Protein AF-A0A4C1UDG6-F1 (afdb_monomer)

pLDDT: mean 71.77, std 13.45, range [41.66, 89.69]

Secondary structure (DSSP, 8-state):
--------------PPP-PPP--PPPTTHHHHHHHHHHHHHHTS-TTS---HHHHHHHHHHHTTS-HHHHHHHHHHH--S--------------HHHHHGGG--

Foldseek 3Di:
DDDDDDDDPPPDPCDPPDPDDDPDDDPVVLVVLVVLLVVLLVPPDPPDQDDSLVSLCVSCVVVVHDSVVSVVSCVVRVDPDDDDGPPPPPDDPDVVVVVVVPPD

Radius of gyration: 24.82 Å; Cα contacts (8 Å, |Δi|>4): 42; chains: 1; bo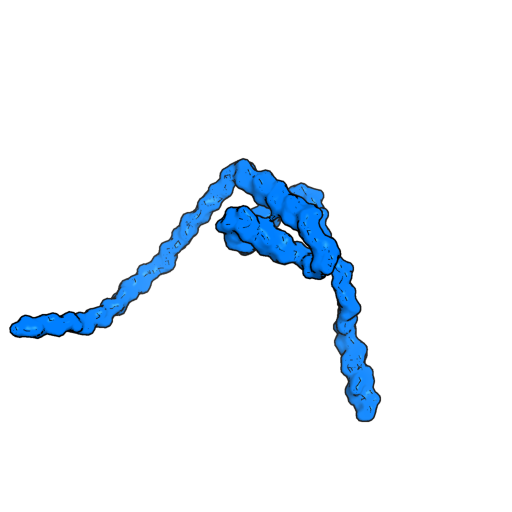unding box: 36×40×85 Å

Structure (mmCIF, N/CA/C/O backbone):
data_AF-A0A4C1UDG6-F1
#
_entry.id   AF-A0A4C1UDG6-F1
#
loop_
_atom_site.group_PDB
_atom_site.id
_atom_site.type_symbol
_atom_site.label_atom_id
_atom_site.label_alt_id
_atom_si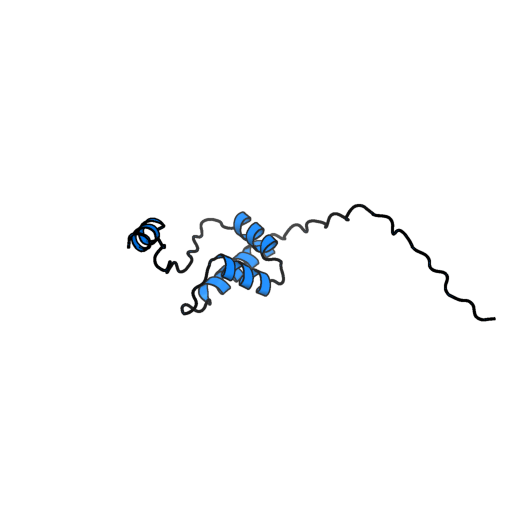te.label_comp_id
_atom_site.label_asym_id
_atom_site.label_entity_id
_atom_site.label_seq_id
_atom_site.pdbx_PDB_ins_code
_atom_site.Cartn_x
_atom_site.Cartn_y
_atom_site.Cartn_z
_atom_site.occupancy
_atom_site.B_iso_or_equiv
_atom_site.auth_seq_id
_atom_site.auth_comp_id
_atom_site.auth_asym_id
_atom_site.auth_atom_id
_atom_site.pdbx_PDB_model_num
ATOM 1 N N . MET A 1 1 ? -22.669 -26.096 -53.608 1.00 41.66 1 MET A N 1
ATOM 2 C CA . MET A 1 1 ? -21.601 -26.932 -53.023 1.00 41.66 1 MET A CA 1
ATOM 3 C C . MET A 1 1 ? -21.082 -26.175 -51.817 1.00 41.66 1 MET A C 1
ATOM 5 O O . MET A 1 1 ? -20.127 -25.416 -51.924 1.00 41.66 1 MET A O 1
ATOM 9 N N . ASP A 1 2 ? -21.814 -26.293 -50.714 1.00 43.00 2 ASP A N 1
ATOM 10 C CA . ASP A 1 2 ? -21.465 -25.737 -49.412 1.00 43.00 2 ASP A CA 1
ATOM 11 C C . ASP A 1 2 ? -20.171 -26.380 -48.913 1.00 43.00 2 ASP A C 1
ATOM 13 O O . ASP A 1 2 ? -20.042 -27.602 -48.897 1.00 43.00 2 ASP A O 1
ATOM 17 N N . SER A 1 3 ? -19.180 -25.562 -48.561 1.00 49.81 3 SER A N 1
ATOM 18 C CA . SER A 1 3 ? -17.960 -26.040 -47.909 1.00 49.81 3 SER A CA 1
ATOM 19 C C . SER A 1 3 ? -18.108 -25.840 -46.406 1.00 49.81 3 SER A C 1
ATOM 21 O O . SER A 1 3 ? -18.040 -24.714 -45.917 1.00 49.81 3 SER A O 1
ATOM 23 N N . GLU A 1 4 ? -18.339 -26.933 -45.679 1.00 56.66 4 GLU A N 1
ATOM 24 C CA . GLU A 1 4 ? -18.260 -26.963 -44.218 1.00 56.66 4 GLU A CA 1
ATOM 25 C C . GLU A 1 4 ? -16.858 -26.535 -43.743 1.00 56.66 4 GLU A C 1
ATOM 27 O O . GLU A 1 4 ? -15.850 -26.947 -44.332 1.00 56.66 4 GLU A O 1
ATOM 32 N N . PRO A 1 5 ? -16.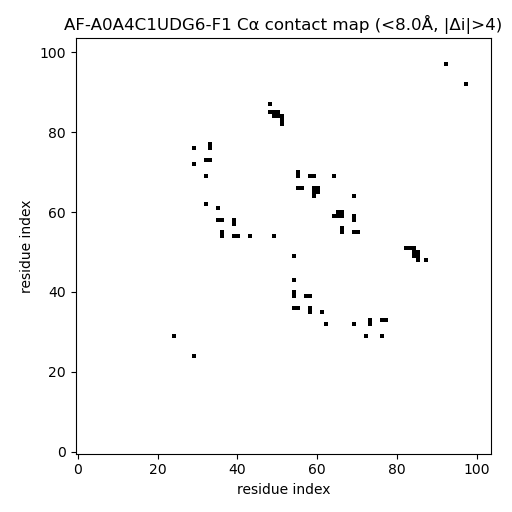734 -25.759 -42.653 1.00 54.03 5 PRO A N 1
ATOM 33 C CA . PRO A 1 5 ? -15.440 -25.526 -42.041 1.00 54.03 5 PRO A CA 1
ATOM 34 C C . PRO A 1 5 ? -15.042 -26.765 -41.233 1.00 54.03 5 PRO A C 1
ATOM 36 O O . PRO A 1 5 ? -15.574 -27.039 -40.157 1.00 54.03 5 PRO A O 1
ATOM 39 N N . GLY A 1 6 ? -14.072 -27.512 -41.758 1.00 44.38 6 GLY A N 1
ATOM 40 C CA . GLY A 1 6 ? -13.448 -28.629 -41.063 1.00 44.38 6 GLY A CA 1
ATOM 41 C C . GLY A 1 6 ? -12.911 -28.218 -39.689 1.00 44.38 6 GLY A C 1
ATOM 42 O O . GLY A 1 6 ? -12.117 -27.284 -39.555 1.00 44.38 6 GLY A O 1
ATOM 43 N N . SER A 1 7 ? -13.342 -28.962 -38.671 1.00 52.38 7 SER A N 1
ATOM 44 C CA . SER A 1 7 ? -12.813 -28.957 -37.310 1.00 52.38 7 SER A CA 1
ATOM 45 C C . SER A 1 7 ? -11.291 -29.130 -37.326 1.00 52.38 7 SER A C 1
ATOM 47 O O . SER A 1 7 ? -10.762 -30.225 -37.512 1.00 52.38 7 SER A O 1
ATOM 49 N N . SER A 1 8 ? -10.564 -28.027 -37.147 1.00 49.47 8 SER A N 1
ATOM 50 C CA . SER A 1 8 ? -9.130 -28.054 -36.889 1.00 49.47 8 SER A CA 1
ATOM 51 C C . SER A 1 8 ? -8.935 -27.873 -35.393 1.00 49.47 8 SER A C 1
ATOM 53 O O . SER A 1 8 ? -8.837 -26.753 -34.889 1.00 49.47 8 SER A O 1
ATOM 55 N N . THR A 1 9 ? -8.882 -28.994 -34.675 1.00 55.16 9 THR A N 1
ATOM 56 C CA . THR A 1 9 ? -8.347 -29.080 -33.315 1.00 55.16 9 THR A CA 1
ATOM 57 C C . THR A 1 9 ? -6.866 -28.712 -33.370 1.00 55.16 9 THR A C 1
ATOM 59 O O . THR A 1 9 ? -5.978 -29.565 -33.359 1.00 55.16 9 THR A O 1
ATOM 62 N N . LYS A 1 10 ? -6.579 -27.413 -33.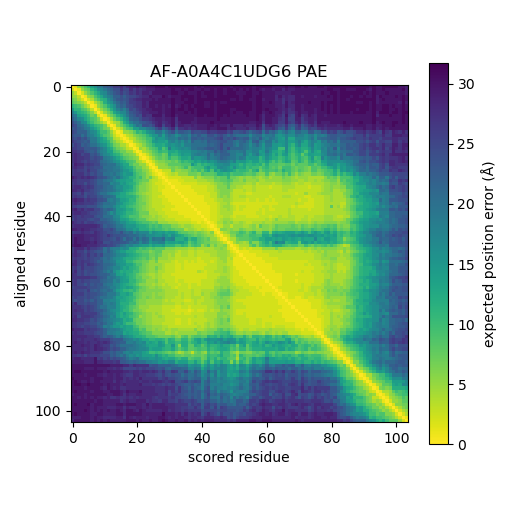482 1.00 52.44 10 LYS A N 1
ATOM 63 C CA . LYS A 1 10 ? -5.234 -26.872 -33.349 1.00 52.44 10 LYS A CA 1
ATOM 64 C C . LYS A 1 10 ? -4.868 -27.051 -31.885 1.00 52.44 10 LYS A C 1
ATOM 66 O O . LYS A 1 10 ? -5.223 -26.231 -31.043 1.00 52.44 10 LYS A O 1
ATOM 71 N N . LYS A 1 11 ? -4.182 -28.154 -31.578 1.00 58.06 11 LYS A N 1
ATOM 72 C CA . LYS A 1 11 ? -3.373 -28.300 -30.367 1.00 58.06 11 LYS A CA 1
ATOM 73 C C . LYS A 1 11 ? -2.336 -27.177 -30.412 1.00 58.06 11 LYS A C 1
ATOM 75 O O . LYS A 1 11 ? -1.270 -27.322 -31.003 1.00 58.06 11 LYS A O 1
ATOM 80 N N . GLY A 1 12 ? -2.742 -26.011 -29.916 1.00 56.31 12 GLY A N 1
ATOM 81 C CA . GLY A 1 12 ? -1.965 -24.788 -29.923 1.00 56.31 12 GLY A CA 1
ATOM 82 C C . GLY A 1 12 ? -0.706 -25.019 -29.112 1.00 56.31 12 GLY A C 1
ATOM 83 O O . GLY A 1 12 ? -0.771 -25.291 -27.918 1.00 56.31 12 GLY A O 1
ATOM 84 N N . ILE A 1 13 ? 0.418 -24.969 -29.813 1.00 60.41 13 ILE A N 1
ATOM 85 C CA . ILE A 1 13 ? 1.789 -25.014 -29.319 1.00 60.41 13 ILE A CA 1
ATOM 86 C C . ILE A 1 13 ? 1.875 -24.326 -27.948 1.00 60.41 13 ILE A C 1
ATOM 88 O O . ILE A 1 13 ? 1.701 -23.108 -27.846 1.00 60.41 13 ILE A O 1
ATOM 92 N N . LEU A 1 14 ? 2.146 -25.112 -26.898 1.00 65.88 14 LEU A N 1
ATOM 93 C CA . LEU A 1 14 ? 2.433 -24.628 -25.545 1.00 65.88 14 LEU A CA 1
ATOM 94 C C . LEU A 1 14 ? 3.798 -23.932 -25.558 1.00 65.88 14 LEU A C 1
ATOM 96 O O . LEU A 1 14 ? 4.814 -24.475 -25.131 1.00 65.88 14 LEU A O 1
ATOM 100 N N . SER A 1 15 ? 3.824 -22.727 -26.119 1.00 68.94 15 SER A N 1
ATOM 101 C CA . SER A 1 15 ? 4.968 -21.827 -26.024 1.00 68.94 15 SER A CA 1
ATOM 102 C C . SER A 1 15 ? 5.226 -21.568 -24.537 1.00 68.94 15 SER A C 1
ATOM 104 O O . SER A 1 15 ? 4.262 -21.280 -23.817 1.00 68.94 15 SER A O 1
ATOM 106 N N . PRO A 1 16 ? 6.477 -21.649 -24.047 1.00 75.31 16 PRO A N 1
ATOM 107 C CA . PRO A 1 16 ? 6.776 -21.289 -22.670 1.00 75.31 16 PRO A CA 1
ATOM 108 C C . PRO A 1 16 ? 6.219 -19.892 -22.371 1.00 75.31 16 PRO A C 1
ATOM 110 O O . PRO A 1 16 ? 6.351 -19.005 -23.224 1.00 75.31 16 PRO A O 1
ATOM 113 N N . PRO A 1 17 ? 5.607 -19.666 -21.193 1.00 70.88 17 PRO A N 1
ATOM 114 C CA . PRO A 1 17 ? 5.072 -18.361 -20.838 1.00 70.88 17 PRO A CA 1
ATOM 115 C C . PRO A 1 17 ? 6.149 -17.298 -21.036 1.00 70.88 17 PRO A C 1
ATOM 117 O O . PRO A 1 17 ? 7.225 -17.363 -20.431 1.00 70.88 17 PRO A O 1
ATOM 120 N N . LYS A 1 18 ? 5.882 -16.326 -21.913 1.00 78.06 18 LYS A N 1
ATOM 121 C CA . LYS A 1 18 ? 6.814 -15.228 -22.168 1.00 78.06 18 LYS A CA 1
ATOM 122 C C . LYS A 1 18 ? 7.029 -14.492 -20.845 1.00 78.06 18 LYS A C 1
ATOM 124 O O . LYS A 1 18 ? 6.086 -13.937 -20.282 1.00 78.06 18 LYS A O 1
ATOM 129 N N . LYS A 1 19 ? 8.259 -14.518 -20.319 1.00 69.62 19 LYS A N 1
ATOM 130 C CA . LYS A 1 19 ? 8.601 -13.796 -19.087 1.00 69.62 19 LYS A CA 1
ATOM 131 C C . LYS A 1 19 ? 8.318 -12.311 -19.310 1.00 69.62 19 LYS A C 1
ATOM 133 O O . LYS A 1 19 ? 8.921 -11.696 -20.186 1.00 69.62 19 LYS A O 1
ATOM 138 N N . SER A 1 20 ? 7.399 -11.754 -18.525 1.00 62.59 20 SER A N 1
ATOM 139 C CA . SER A 1 20 ? 7.126 -10.318 -18.537 1.00 62.59 20 SER A CA 1
ATOM 140 C C . SER A 1 20 ? 8.405 -9.561 -18.176 1.00 62.59 20 SER A C 1
ATOM 142 O O . SER A 1 20 ? 9.057 -9.879 -17.173 1.00 62.59 20 SER A O 1
ATOM 144 N N . GLN A 1 21 ? 8.799 -8.600 -19.015 1.00 68.31 21 GLN A N 1
ATOM 145 C CA . GLN A 1 21 ? 9.945 -7.744 -18.732 1.00 68.31 21 GLN A CA 1
ATOM 146 C C . GLN A 1 21 ? 9.660 -6.959 -17.452 1.00 68.31 21 GLN A C 1
ATOM 148 O O . GLN A 1 21 ? 8.657 -6.256 -17.335 1.00 68.31 21 GLN A O 1
ATOM 153 N N . ARG A 1 22 ? 10.553 -7.090 -16.469 1.00 64.00 22 ARG A N 1
ATOM 154 C CA . ARG A 1 22 ? 10.506 -6.271 -15.260 1.00 64.00 22 ARG A CA 1
ATOM 155 C C . ARG A 1 22 ? 10.889 -4.849 -15.657 1.00 64.00 22 ARG A C 1
ATOM 157 O O . ARG A 1 22 ? 12.072 -4.574 -15.828 1.00 64.00 22 ARG A O 1
ATOM 164 N N . THR A 1 23 ? 9.907 -3.967 -15.816 1.00 65.69 23 THR A N 1
ATOM 165 C CA . THR A 1 23 ? 10.174 -2.537 -15.988 1.00 65.69 23 THR A CA 1
ATOM 166 C C . THR A 1 23 ? 10.891 -2.042 -14.738 1.00 65.69 23 THR A C 1
ATOM 168 O O . THR A 1 23 ? 10.333 -2.101 -13.637 1.00 65.69 23 THR A O 1
ATOM 171 N N . ALA A 1 24 ? 12.149 -1.633 -14.895 1.00 66.62 24 ALA A N 1
ATOM 172 C CA . ALA A 1 24 ? 12.885 -0.970 -13.833 1.00 66.62 24 ALA A CA 1
ATOM 173 C C . ALA A 1 24 ? 12.179 0.350 -13.531 1.00 66.62 24 ALA A C 1
ATOM 175 O O . ALA A 1 24 ? 11.857 1.097 -14.454 1.00 66.62 24 ALA A O 1
ATOM 176 N N . MET A 1 25 ? 11.905 0.607 -12.255 1.00 68.06 25 MET A N 1
ATOM 177 C CA . MET A 1 25 ? 11.282 1.867 -11.889 1.00 68.06 25 MET A CA 1
ATOM 178 C C . MET A 1 25 ? 12.268 3.016 -12.027 1.00 68.06 25 MET A C 1
ATOM 180 O O . MET A 1 25 ? 13.440 2.891 -11.654 1.00 68.06 25 MET A O 1
ATOM 184 N N . SER A 1 26 ? 11.771 4.144 -12.514 1.00 72.69 26 SER A N 1
ATOM 185 C CA . SER A 1 26 ? 12.537 5.378 -12.549 1.00 72.69 26 SER A CA 1
ATOM 186 C C . SER A 1 26 ? 12.771 5.908 -11.129 1.00 72.69 26 SER A C 1
ATOM 188 O O . SER A 1 26 ? 12.040 5.611 -10.180 1.00 72.69 26 SER A O 1
ATOM 190 N N . VAL A 1 27 ? 13.827 6.703 -10.959 1.00 70.06 27 VAL A N 1
ATOM 191 C CA . VAL A 1 27 ? 14.185 7.293 -9.658 1.00 70.06 27 VAL A CA 1
ATOM 192 C C . VAL A 1 27 ? 13.067 8.207 -9.131 1.00 70.06 27 VAL A C 1
ATOM 194 O O . VAL A 1 27 ? 12.901 8.320 -7.919 1.00 70.06 27 VAL A O 1
ATOM 197 N N . SER A 1 28 ? 12.260 8.796 -10.020 1.00 75.62 28 SER A N 1
ATOM 198 C CA . SER A 1 28 ? 11.127 9.671 -9.692 1.00 75.62 28 SER A CA 1
ATOM 199 C C . SER A 1 28 ? 9.841 8.927 -9.315 1.00 75.62 28 SER A C 1
ATOM 201 O O . SER A 1 28 ? 9.040 9.458 -8.547 1.00 75.62 28 SER A O 1
ATOM 203 N N . GLU A 1 29 ? 9.643 7.688 -9.772 1.00 77.00 29 GLU A N 1
ATOM 204 C CA . GLU A 1 29 ? 8.477 6.873 -9.386 1.00 77.00 29 GLU A CA 1
ATOM 205 C C . GLU A 1 29 ? 8.505 6.498 -7.898 1.00 77.00 29 GLU A C 1
ATOM 207 O O . GLU A 1 29 ? 7.468 6.418 -7.242 1.00 77.00 29 GLU A O 1
ATOM 212 N N . LYS A 1 30 ? 9.699 6.319 -7.330 1.00 80.62 30 LYS A N 1
ATOM 213 C CA . LYS A 1 30 ? 9.891 5.947 -5.921 1.00 80.62 30 LYS A CA 1
ATOM 214 C C . LYS A 1 30 ? 9.292 6.962 -4.929 1.00 80.62 30 LYS A C 1
ATOM 216 O O . LYS A 1 30 ? 8.451 6.558 -4.123 1.00 80.62 30 LYS A O 1
ATOM 221 N N . PRO A 1 31 ? 9.654 8.263 -4.963 1.00 82.56 31 PRO A N 1
ATOM 222 C CA . PRO A 1 31 ? 9.064 9.252 -4.062 1.00 82.56 31 PRO A CA 1
ATOM 223 C C . PRO A 1 31 ? 7.572 9.471 -4.332 1.00 82.56 31 PRO A C 1
ATOM 225 O O . PRO A 1 31 ? 6.820 9.713 -3.391 1.00 82.56 31 PRO A O 1
ATOM 228 N N . MET A 1 32 ? 7.119 9.335 -5.583 1.00 85.12 32 MET A N 1
ATOM 229 C CA . MET A 1 32 ? 5.698 9.439 -5.927 1.00 85.12 32 MET A CA 1
ATOM 230 C C . MET A 1 32 ? 4.867 8.373 -5.204 1.00 85.12 32 MET A C 1
ATOM 232 O O . MET A 1 32 ? 3.856 8.694 -4.581 1.00 85.12 32 MET A O 1
ATOM 236 N N . ILE A 1 33 ? 5.327 7.121 -5.224 1.00 85.56 33 ILE A N 1
ATOM 237 C CA . ILE A 1 33 ? 4.652 6.000 -4.560 1.00 85.56 33 ILE A CA 1
ATOM 238 C C . ILE A 1 33 ? 4.584 6.217 -3.047 1.00 85.56 33 ILE A C 1
ATOM 240 O O . ILE A 1 33 ? 3.532 6.008 -2.441 1.00 85.56 33 ILE A O 1
ATOM 244 N N . MET A 1 34 ? 5.667 6.712 -2.443 1.00 86.50 34 MET A N 1
ATOM 245 C CA . MET A 1 34 ? 5.690 7.021 -1.013 1.00 86.50 34 MET A CA 1
ATOM 246 C C . MET A 1 34 ? 4.732 8.164 -0.652 1.00 86.50 34 MET A C 1
ATOM 248 O O . MET A 1 34 ? 4.020 8.093 0.348 1.00 86.50 34 MET A O 1
ATOM 252 N N . ASN A 1 35 ? 4.671 9.210 -1.478 1.00 88.31 35 ASN A N 1
ATOM 253 C CA . ASN A 1 35 ? 3.772 10.343 -1.262 1.00 88.31 35 ASN A CA 1
ATOM 254 C C . ASN A 1 35 ? 2.301 9.939 -1.381 1.00 88.31 35 ASN A C 1
ATOM 256 O O . ASN A 1 35 ? 1.483 10.373 -0.571 1.00 88.31 35 ASN A O 1
ATOM 260 N N . ILE A 1 36 ? 1.968 9.073 -2.338 1.00 88.12 36 ILE A N 1
ATOM 261 C CA . ILE A 1 36 ? 0.608 8.548 -2.493 1.00 88.12 36 ILE A CA 1
ATOM 262 C C . ILE A 1 36 ? 0.238 7.653 -1.315 1.00 88.12 36 ILE A C 1
ATOM 264 O O . ILE A 1 36 ? -0.860 7.783 -0.780 1.00 88.12 36 ILE A O 1
ATOM 268 N N . TYR A 1 37 ? 1.160 6.813 -0.842 1.00 88.19 37 TYR A N 1
ATOM 269 C CA . TYR A 1 37 ? 0.922 6.013 0.356 1.00 88.19 37 TYR A CA 1
ATOM 270 C C . TYR A 1 37 ? 0.647 6.888 1.586 1.00 88.19 37 TYR A C 1
ATOM 272 O O . TYR A 1 37 ? -0.323 6.666 2.305 1.00 88.19 37 TYR A O 1
ATOM 280 N N . LYS A 1 38 ? 1.443 7.946 1.790 1.00 87.88 38 LYS A N 1
ATOM 281 C CA . LYS A 1 38 ? 1.217 8.938 2.854 1.00 87.88 38 LYS A CA 1
ATOM 282 C C . LYS A 1 38 ? -0.131 9.636 2.717 1.00 87.88 38 LYS A C 1
ATOM 284 O O . LYS A 1 38 ? -0.794 9.877 3.722 1.00 87.88 38 LYS A O 1
ATOM 289 N N . TYR A 1 39 ? -0.519 9.989 1.495 1.00 88.38 39 TYR A N 1
ATOM 290 C CA . TYR A 1 39 ? -1.811 10.605 1.217 1.00 88.38 39 TYR A CA 1
ATOM 291 C C . TYR A 1 39 ? -2.962 9.655 1.564 1.00 88.38 39 TYR A C 1
ATOM 293 O O . TYR A 1 39 ? -3.878 10.060 2.277 1.00 88.38 39 TYR A O 1
ATOM 301 N N . ALA A 1 40 ? -2.890 8.396 1.129 1.00 86.69 40 ALA A N 1
ATOM 302 C CA . ALA A 1 40 ? -3.890 7.378 1.433 1.00 86.69 40 ALA A CA 1
ATOM 303 C C . ALA A 1 40 ? -3.988 7.117 2.944 1.00 86.69 40 ALA A C 1
ATOM 305 O O . ALA A 1 40 ? -5.086 7.098 3.490 1.00 86.69 40 ALA A O 1
ATOM 306 N N . TYR A 1 41 ? -2.847 7.019 3.631 1.00 85.12 41 TYR A N 1
ATOM 307 C CA . TYR A 1 41 ? -2.777 6.832 5.080 1.00 85.12 41 TYR A CA 1
ATOM 308 C C . TYR A 1 41 ? -3.408 8.001 5.850 1.00 85.12 41 TYR A C 1
ATOM 310 O O . TYR A 1 41 ? -4.180 7.798 6.783 1.00 85.12 41 TYR A O 1
ATOM 318 N N . LYS A 1 42 ? -3.092 9.247 5.468 1.00 85.06 42 LYS A N 1
ATOM 319 C CA . LYS A 1 42 ? -3.588 10.450 6.161 1.00 85.06 42 LYS A CA 1
ATOM 320 C C . LYS A 1 42 ? -5.072 10.709 5.928 1.00 85.06 42 LYS A C 1
ATOM 322 O O . LYS A 1 42 ? -5.744 11.180 6.840 1.00 85.06 42 LYS A O 1
ATOM 327 N N . ASN A 1 43 ? -5.556 10.441 4.719 1.00 84.44 43 ASN A N 1
ATOM 328 C CA . ASN A 1 43 ? -6.947 10.686 4.341 1.00 84.44 43 ASN A CA 1
ATOM 329 C C . ASN A 1 43 ? -7.846 9.470 4.572 1.00 84.44 43 ASN A C 1
ATOM 331 O O . ASN A 1 43 ? -9.016 9.503 4.189 1.00 84.44 43 ASN A O 1
ATOM 335 N N . TRP A 1 44 ? -7.329 8.405 5.193 1.00 80.00 44 TRP A N 1
ATOM 336 C CA . TRP A 1 44 ? -8.157 7.256 5.501 1.00 80.00 44 TRP A CA 1
ATOM 337 C C . TRP A 1 44 ? -9.237 7.636 6.525 1.00 80.00 44 TRP A C 1
ATOM 339 O O . TRP A 1 44 ? -8.921 8.244 7.556 1.00 80.00 44 TRP A O 1
ATOM 349 N N . PRO A 1 45 ? -10.513 7.289 6.283 1.00 77.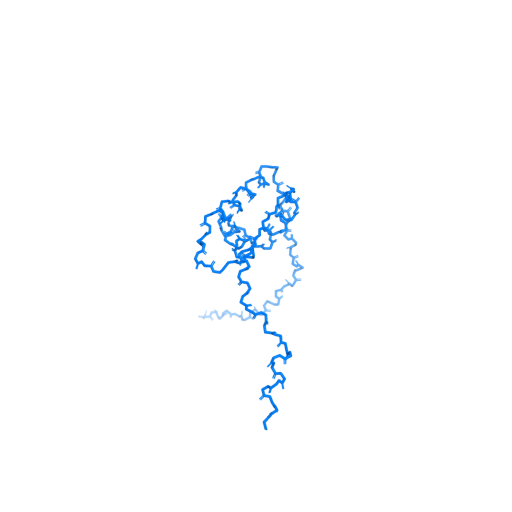31 45 PRO A N 1
ATOM 350 C CA . PRO A 1 45 ? -11.578 7.560 7.236 1.00 77.31 45 PRO A CA 1
ATOM 351 C C . PRO A 1 45 ? -11.311 6.819 8.553 1.00 77.31 45 PRO A C 1
ATOM 353 O O . PRO A 1 45 ? -11.383 5.595 8.622 1.00 77.31 45 PRO A O 1
ATOM 356 N N . LYS A 1 46 ? -11.042 7.578 9.624 1.00 67.56 46 LYS A N 1
ATOM 357 C CA . LYS A 1 46 ? -10.735 7.063 10.977 1.00 67.56 46 LYS A CA 1
ATOM 358 C C . LYS A 1 46 ? -11.856 6.219 11.593 1.00 67.56 46 LYS A C 1
ATOM 360 O O . LYS A 1 46 ? -11.630 5.522 12.570 1.00 67.56 46 LYS A O 1
ATOM 365 N N . ASN A 1 47 ? -13.048 6.295 11.013 1.00 67.38 47 ASN A N 1
ATOM 366 C CA . ASN A 1 47 ? -14.257 5.622 11.472 1.00 67.38 47 ASN A CA 1
ATOM 367 C C . ASN A 1 47 ? -14.373 4.198 10.897 1.00 67.38 47 ASN A C 1
ATOM 369 O O . ASN A 1 47 ? -15.301 3.472 11.238 1.00 67.38 47 ASN A O 1
ATOM 373 N N . GLN A 1 48 ? -13.476 3.816 9.982 1.00 67.38 48 GLN A N 1
ATOM 374 C CA . GLN A 1 48 ? -13.384 2.463 9.450 1.00 67.38 48 GLN A CA 1
ATO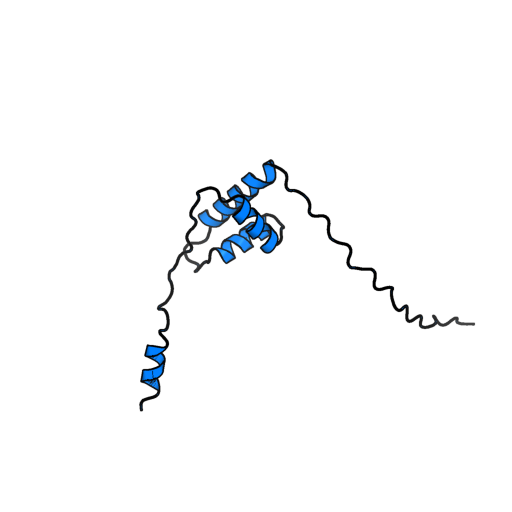M 375 C C . GLN A 1 48 ? -12.210 1.740 10.102 1.00 67.38 48 GLN A C 1
ATOM 377 O O . GLN A 1 48 ? -11.083 2.235 10.082 1.00 67.38 48 GLN A O 1
ATOM 382 N N . TYR A 1 49 ? -12.469 0.540 10.623 1.00 59.16 49 TYR A N 1
ATOM 383 C CA . TYR A 1 49 ? -11.415 -0.415 10.945 1.00 59.16 49 TYR A CA 1
ATOM 384 C C . TYR A 1 49 ? -10.601 -0.667 9.681 1.00 59.16 49 TYR A C 1
ATOM 386 O O . TYR A 1 49 ? -11.118 -1.201 8.699 1.00 59.16 49 TYR A O 1
ATOM 394 N N . TRP A 1 50 ? -9.343 -0.238 9.687 1.00 74.69 50 TRP A N 1
ATOM 395 C CA . TRP A 1 50 ? -8.497 -0.308 8.508 1.00 74.69 50 TRP A CA 1
ATOM 396 C C . TRP A 1 50 ? -7.140 -0.900 8.852 1.00 74.69 50 TRP A C 1
ATOM 398 O O . TRP A 1 50 ? -6.525 -0.594 9.878 1.00 74.69 50 TRP A O 1
ATOM 408 N N . SER A 1 51 ? -6.679 -1.789 7.978 1.00 81.56 51 SER A N 1
ATOM 409 C CA . SER A 1 51 ? -5.360 -2.395 8.084 1.00 81.56 51 SER A CA 1
ATOM 410 C C . SER A 1 51 ? -4.378 -1.700 7.143 1.00 81.56 51 SER A C 1
ATOM 412 O O . SER A 1 51 ? -4.763 -1.180 6.095 1.00 81.56 51 SER A O 1
ATOM 414 N N . LEU A 1 52 ? -3.077 -1.774 7.444 1.00 81.94 52 LEU A N 1
ATOM 415 C CA . LEU A 1 52 ? -2.035 -1.334 6.502 1.00 81.94 52 LEU A CA 1
ATOM 416 C C . LEU A 1 52 ? -2.183 -2.020 5.132 1.00 81.94 52 LEU A 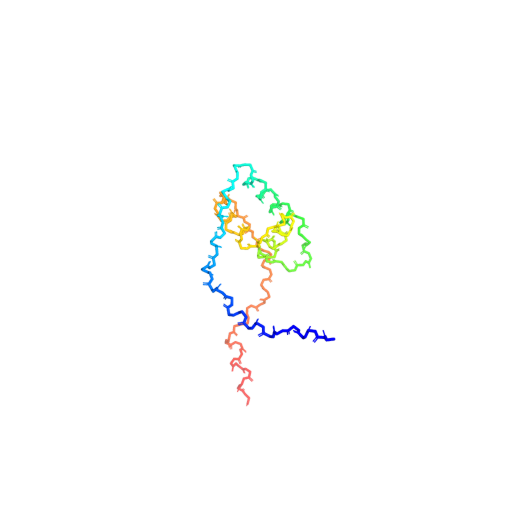C 1
ATOM 418 O O . LEU A 1 52 ? -1.927 -1.407 4.104 1.00 81.94 52 LEU A O 1
ATOM 422 N N . SER A 1 53 ? -2.692 -3.258 5.113 1.00 84.31 53 SER A N 1
ATOM 423 C CA . SER A 1 53 ? -3.015 -3.989 3.884 1.00 84.31 53 SER A CA 1
ATOM 424 C C . SER A 1 53 ? -4.070 -3.281 3.029 1.00 84.31 53 SER A C 1
ATOM 426 O O . SER A 1 53 ? -3.999 -3.340 1.804 1.00 84.31 53 SER A O 1
ATOM 428 N N . ASP A 1 54 ? -5.054 -2.629 3.644 1.00 86.38 54 ASP A N 1
ATOM 429 C CA . ASP A 1 54 ? -6.122 -1.940 2.915 1.00 86.38 54 ASP A CA 1
ATOM 430 C C . ASP A 1 54 ? -5.649 -0.582 2.400 1.00 86.38 54 ASP A C 1
ATOM 432 O O . ASP A 1 54 ? -5.960 -0.213 1.268 1.00 86.38 54 ASP A O 1
ATOM 436 N N . CYS A 1 55 ? -4.784 0.096 3.159 1.00 85.56 55 CYS A N 1
ATOM 437 C CA . CYS A 1 55 ? -4.071 1.272 2.668 1.00 85.56 55 CYS A CA 1
ATOM 438 C C . CYS A 1 55 ? -3.142 0.925 1.495 1.00 85.56 55 CYS A C 1
ATOM 440 O O . CYS A 1 55 ? -3.119 1.655 0.507 1.00 85.56 55 CYS A O 1
ATOM 442 N N . ASP A 1 56 ? -2.438 -0.213 1.547 1.00 87.56 56 ASP A N 1
ATOM 443 C CA . ASP A 1 56 ? -1.627 -0.708 0.427 1.00 87.56 56 ASP A CA 1
ATOM 444 C C . ASP A 1 56 ? -2.478 -0.955 -0.827 1.00 87.56 56 ASP A C 1
ATOM 446 O O . ASP A 1 56 ? -2.053 -0.631 -1.935 1.00 87.56 56 ASP A O 1
ATOM 450 N N . LYS A 1 57 ? -3.673 -1.543 -0.673 1.00 89.12 57 LYS A N 1
ATOM 451 C CA . LYS A 1 57 ? -4.587 -1.809 -1.797 1.00 89.12 57 LYS A CA 1
ATOM 452 C C . LYS A 1 57 ? -5.102 -0.515 -2.413 1.00 89.12 57 LYS A C 1
ATOM 454 O O . LYS A 1 57 ? -5.008 -0.368 -3.625 1.00 89.12 57 LYS A O 1
ATOM 459 N N . ASN A 1 58 ? -5.583 0.416 -1.592 1.00 89.19 58 ASN A N 1
ATOM 460 C CA . ASN A 1 58 ? -6.092 1.703 -2.064 1.00 89.19 58 ASN A CA 1
ATOM 461 C C . ASN A 1 58 ? -4.983 2.511 -2.757 1.00 89.19 58 ASN A C 1
ATOM 463 O O . ASN A 1 58 ? -5.150 2.979 -3.878 1.00 89.19 58 ASN A O 1
ATOM 467 N N . ALA A 1 59 ? -3.794 2.588 -2.155 1.00 88.94 59 ALA A N 1
ATOM 468 C CA . ALA A 1 59 ? -2.661 3.265 -2.776 1.00 88.94 59 ALA A CA 1
ATOM 469 C C . ALA A 1 59 ? -2.235 2.605 -4.101 1.00 88.94 59 ALA A C 1
ATOM 471 O O . ALA A 1 59 ? -1.875 3.302 -5.049 1.00 88.94 59 ALA A O 1
ATOM 472 N N . ALA A 1 60 ? -2.300 1.273 -4.195 1.00 89.38 60 ALA A N 1
ATOM 473 C CA . ALA A 1 60 ? -2.033 0.555 -5.437 1.00 89.38 60 ALA A CA 1
ATOM 474 C C . ALA A 1 60 ? -3.096 0.831 -6.516 1.00 89.38 60 ALA A C 1
ATOM 476 O O . ALA A 1 60 ? -2.738 1.012 -7.680 1.00 89.38 60 ALA A O 1
ATOM 477 N N . GLU A 1 61 ? -4.370 0.913 -6.128 1.00 89.69 61 GLU A N 1
ATOM 478 C CA . GLU A 1 61 ? -5.494 1.258 -7.004 1.00 89.69 61 GLU A CA 1
ATOM 479 C C . GLU A 1 61 ? -5.378 2.689 -7.543 1.00 89.69 61 GLU A C 1
ATOM 481 O O . GLU A 1 61 ? -5.450 2.883 -8.755 1.00 89.69 61 GLU A O 1
ATOM 486 N N . LEU A 1 62 ? -5.062 3.666 -6.684 1.00 87.75 62 LEU A N 1
ATOM 487 C CA . LEU A 1 62 ? -4.799 5.059 -7.078 1.00 87.75 62 LEU A CA 1
ATOM 488 C C . LEU A 1 62 ? -3.665 5.184 -8.106 1.00 87.75 62 LEU A C 1
ATOM 490 O O . LEU A 1 62 ? -3.678 6.071 -8.955 1.00 87.75 62 LEU A O 1
ATOM 494 N N . LEU A 1 63 ? -2.674 4.297 -8.026 1.00 86.62 63 LEU A N 1
ATOM 495 C CA . 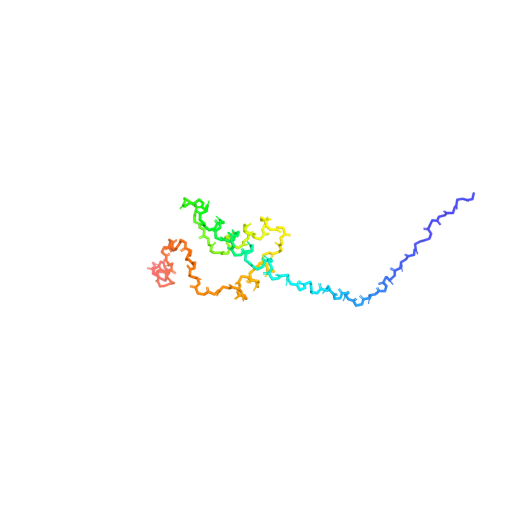LEU A 1 63 ? -1.536 4.237 -8.943 1.00 86.62 63 LEU A CA 1
ATOM 496 C C . LEU A 1 63 ? -1.786 3.376 -10.187 1.00 86.62 63 LEU A C 1
ATOM 498 O O . LEU A 1 63 ? -0.931 3.338 -11.073 1.00 86.62 63 LEU A O 1
ATOM 502 N N . GLY A 1 64 ? -2.898 2.640 -10.247 1.00 86.12 64 GLY A N 1
ATOM 503 C CA . GLY A 1 64 ? -3.175 1.689 -11.323 1.00 86.12 64 GLY A CA 1
ATOM 504 C C . GLY A 1 64 ? -2.186 0.517 -11.381 1.00 86.12 64 GLY A C 1
ATOM 505 O O . GLY A 1 64 ? -1.919 -0.019 -12.457 1.00 86.12 64 GLY A O 1
ATOM 506 N N . ILE A 1 65 ? -1.604 0.113 -10.245 1.00 87.62 65 ILE A N 1
ATOM 507 C CA . ILE A 1 65 ? -0.664 -1.014 -10.169 1.00 87.62 65 ILE A CA 1
ATOM 508 C C . ILE A 1 65 ? -1.184 -2.125 -9.260 1.00 87.62 65 ILE A C 1
ATOM 510 O O . ILE A 1 65 ? -1.997 -1.919 -8.370 1.00 87.62 65 ILE A O 1
ATOM 514 N N . SER A 1 66 ? -0.671 -3.344 -9.440 1.00 88.12 66 SER A N 1
ATOM 515 C CA . SER A 1 66 ? -1.023 -4.445 -8.537 1.00 88.12 66 SER A CA 1
ATOM 516 C C . SER A 1 66 ? -0.538 -4.171 -7.105 1.00 88.12 66 SER A C 1
ATOM 518 O O . SER A 1 66 ? 0.614 -3.763 -6.914 1.00 88.12 66 SER A O 1
ATOM 520 N N . ALA A 1 67 ? -1.341 -4.536 -6.104 1.00 86.88 67 ALA A N 1
ATOM 521 C CA . ALA A 1 67 ? -0.977 -4.432 -4.686 1.00 86.88 67 ALA A CA 1
ATOM 522 C C . ALA A 1 67 ? 0.312 -5.198 -4.321 1.00 86.88 67 ALA A C 1
ATOM 524 O O . ALA A 1 67 ? 1.036 -4.822 -3.402 1.00 86.88 67 ALA A O 1
ATOM 525 N N . VAL A 1 68 ? 0.631 -6.281 -5.041 1.00 87.38 68 VAL A N 1
ATOM 526 C CA . VAL A 1 68 ? 1.881 -7.040 -4.847 1.00 87.38 68 VAL A CA 1
ATOM 527 C C . VAL A 1 68 ? 3.090 -6.215 -5.288 1.00 87.38 68 VAL A C 1
ATOM 529 O O . VAL A 1 68 ? 4.066 -6.103 -4.546 1.00 87.38 68 VAL A O 1
ATOM 532 N N . LYS A 1 69 ? 3.015 -5.602 -6.478 1.00 84.44 69 LYS A N 1
ATOM 533 C CA . LYS A 1 69 ? 4.054 -4.699 -6.991 1.00 84.44 69 LYS A CA 1
ATOM 534 C C . LYS A 1 69 ? 4.218 -3.493 -6.066 1.00 84.44 69 LYS A C 1
ATOM 536 O O . LYS A 1 69 ? 5.344 -3.196 -5.682 1.00 84.44 69 LYS A O 1
ATOM 541 N N . PHE A 1 70 ? 3.113 -2.873 -5.652 1.00 87.06 70 PHE A N 1
ATOM 542 C CA . PHE A 1 70 ? 3.116 -1.750 -4.715 1.00 87.06 70 PHE A CA 1
ATOM 543 C C . PHE A 1 70 ? 3.819 -2.101 -3.398 1.00 87.06 70 PHE A C 1
ATOM 545 O O . PHE A 1 70 ? 4.784 -1.443 -3.030 1.00 87.06 70 PHE A O 1
ATOM 552 N N . ARG A 1 71 ? 3.424 -3.194 -2.730 1.00 85.56 71 ARG A N 1
ATOM 553 C CA . ARG A 1 71 ? 4.038 -3.620 -1.459 1.00 85.56 71 ARG A CA 1
ATOM 554 C C . ARG A 1 71 ? 5.521 -3.920 -1.575 1.00 85.56 71 ARG A C 1
ATOM 556 O O . ARG A 1 71 ? 6.287 -3.607 -0.667 1.00 85.56 71 ARG A O 1
ATOM 563 N N . ARG A 1 72 ? 5.937 -4.540 -2.679 1.00 85.00 72 ARG A N 1
ATOM 564 C CA . ARG A 1 72 ? 7.355 -4.778 -2.946 1.00 85.00 72 ARG A CA 1
ATOM 565 C C . ARG A 1 72 ? 8.120 -3.458 -3.019 1.00 85.00 72 ARG A C 1
ATOM 567 O O . ARG A 1 72 ? 9.133 -3.311 -2.348 1.00 85.00 72 ARG A O 1
ATOM 574 N N . ILE A 1 73 ? 7.602 -2.502 -3.784 1.00 83.62 73 ILE A N 1
ATOM 575 C CA . ILE A 1 73 ? 8.203 -1.176 -3.929 1.00 83.62 73 ILE A CA 1
ATOM 576 C C . ILE A 1 73 ? 8.229 -0.444 -2.588 1.00 83.62 73 ILE A C 1
ATOM 578 O O . ILE A 1 73 ? 9.250 0.133 -2.229 1.00 83.62 73 ILE A O 1
ATOM 582 N N . LEU A 1 74 ? 7.130 -0.489 -1.838 1.00 85.50 74 LEU A N 1
ATOM 583 C CA . LEU A 1 74 ? 7.039 0.135 -0.528 1.00 85.50 74 LEU A CA 1
ATOM 584 C C . LEU A 1 74 ? 8.125 -0.421 0.398 1.00 85.50 74 LEU A C 1
ATOM 586 O O . LEU A 1 74 ? 8.867 0.353 0.983 1.00 85.50 74 LEU A O 1
ATOM 590 N N . LYS A 1 75 ? 8.301 -1.747 0.464 1.00 83.81 75 LYS A N 1
ATOM 591 C CA . LYS A 1 75 ? 9.373 -2.378 1.256 1.00 83.81 75 LYS A CA 1
ATOM 592 C C . LYS A 1 75 ? 10.776 -1.953 0.821 1.00 83.81 75 LYS A C 1
ATOM 594 O O . LYS A 1 75 ? 11.623 -1.737 1.676 1.00 83.81 75 LYS A O 1
ATOM 599 N N . GLU A 1 76 ? 11.016 -1.833 -0.482 1.00 82.62 76 GLU A N 1
ATOM 600 C CA . GLU A 1 76 ? 12.316 -1.425 -1.032 1.00 82.62 76 GLU A CA 1
ATOM 601 C C . GLU A 1 76 ? 12.647 0.057 -0.757 1.00 82.62 76 GLU A C 1
ATOM 603 O O . GLU A 1 76 ? 13.818 0.424 -0.782 1.00 82.62 76 GLU A O 1
ATOM 608 N N . ASN A 1 77 ? 11.644 0.908 -0.497 1.00 77.62 77 ASN A N 1
ATOM 609 C CA . ASN A 1 77 ? 11.812 2.365 -0.359 1.00 77.62 77 ASN A CA 1
ATOM 610 C C . ASN A 1 77 ? 11.373 2.928 1.004 1.00 77.62 77 ASN A C 1
ATOM 612 O O . ASN A 1 77 ? 11.409 4.141 1.209 1.00 77.62 77 ASN A O 1
ATOM 616 N N . ARG A 1 78 ? 10.945 2.077 1.941 1.00 74.50 78 ARG A N 1
ATOM 617 C CA . ARG A 1 78 ? 10.526 2.484 3.286 1.00 74.50 78 ARG A CA 1
ATOM 618 C C . ARG A 1 78 ? 11.759 2.776 4.137 1.00 74.50 78 ARG A C 1
ATOM 620 O O . ARG A 1 78 ? 12.206 1.945 4.919 1.00 74.50 78 ARG A O 1
ATOM 627 N N . THR A 1 79 ? 12.313 3.968 3.970 1.00 64.94 79 THR A N 1
ATOM 628 C CA . THR A 1 79 ? 13.460 4.431 4.752 1.00 64.94 79 THR A CA 1
ATOM 629 C C . THR A 1 79 ? 12.962 5.168 5.995 1.00 64.94 79 THR A C 1
ATOM 631 O O . THR A 1 79 ? 12.496 6.297 5.894 1.00 64.94 79 THR A O 1
ATOM 634 N N . GLY A 1 80 ? 13.033 4.526 7.166 1.00 62.38 80 GLY A N 1
ATOM 635 C CA . GLY A 1 80 ? 12.865 5.183 8.473 1.00 62.38 80 GLY A CA 1
ATOM 636 C C . GLY A 1 80 ? 11.450 5.636 8.866 1.00 62.38 80 GLY A C 1
ATOM 637 O O . GLY A 1 80 ? 11.300 6.255 9.913 1.00 62.38 80 GLY A O 1
ATOM 638 N N . GLU A 1 81 ? 10.415 5.340 8.072 1.00 66.62 81 GLU A N 1
ATOM 639 C CA . GLU A 1 81 ? 9.030 5.724 8.388 1.00 66.62 81 GLU A CA 1
ATOM 640 C C . GLU A 1 81 ? 8.211 4.564 8.978 1.00 66.62 81 GLU A C 1
ATOM 642 O O . GLU A 1 81 ? 8.020 3.505 8.360 1.00 66.62 81 GLU A O 1
ATOM 647 N N . GLU A 1 82 ? 7.679 4.782 10.180 1.00 69.81 82 GLU A N 1
ATOM 648 C CA . GLU A 1 82 ? 6.748 3.876 10.847 1.00 69.81 82 GLU A CA 1
ATOM 649 C C . GLU A 1 82 ? 5.296 4.276 10.556 1.00 69.81 82 GLU A C 1
ATOM 651 O O . GLU A 1 82 ? 4.834 5.350 10.926 1.00 69.81 82 GLU A O 1
ATOM 656 N N . PHE A 1 83 ? 4.573 3.386 9.875 1.00 73.81 83 PHE A N 1
ATOM 657 C CA . PHE A 1 83 ? 3.128 3.463 9.690 1.00 73.81 83 PHE A CA 1
ATOM 658 C C . PHE A 1 83 ? 2.484 2.436 10.609 1.00 73.81 83 PHE A C 1
ATOM 660 O O . PHE A 1 83 ? 2.890 1.269 10.592 1.00 73.81 83 PHE A O 1
ATOM 667 N N . THR A 1 84 ? 1.485 2.854 11.378 1.00 69.81 84 THR A N 1
ATOM 668 C CA . THR A 1 84 ? 0.750 1.990 12.300 1.00 69.81 84 THR A CA 1
ATOM 669 C C . THR A 1 84 ? -0.679 1.812 11.797 1.00 69.81 84 THR A C 1
ATOM 671 O O . THR A 1 84 ? -1.316 2.751 11.329 1.00 69.81 84 THR A O 1
ATOM 674 N N . SER A 1 85 ? -1.197 0.584 11.829 1.00 65.38 85 SER A N 1
ATOM 675 C CA . SER A 1 85 ? -2.635 0.377 11.641 1.00 65.38 85 SER A CA 1
ATOM 676 C C . SER A 1 85 ? -3.381 0.832 12.886 1.00 65.38 85 SER A C 1
ATOM 678 O O . SER A 1 85 ? -2.842 0.778 13.995 1.00 65.38 85 SER A O 1
ATOM 680 N N . SER A 1 86 ? -4.647 1.207 12.715 1.00 61.31 86 SER A N 1
ATOM 681 C CA . SER A 1 86 ? -5.544 1.399 13.849 1.00 61.31 86 SER A CA 1
ATOM 682 C C . SER A 1 86 ? -5.847 0.025 14.458 1.00 61.31 86 SER A C 1
ATOM 684 O O . SER A 1 86 ? -6.749 -0.688 14.030 1.00 61.31 86 SER A O 1
ATOM 686 N N . HIS A 1 87 ? -5.005 -0.414 15.395 1.00 50.75 87 HIS A N 1
ATOM 687 C CA . HIS A 1 87 ? -5.236 -1.623 16.175 1.00 50.75 87 HIS A CA 1
ATOM 688 C C . HIS A 1 87 ? -6.219 -1.309 17.302 1.00 50.75 87 HIS A C 1
ATOM 690 O O . HIS A 1 87 ? -5.864 -1.300 18.474 1.00 50.75 87 HIS A O 1
ATOM 696 N N . GLU A 1 88 ? -7.487 -1.141 16.956 1.00 51.53 88 GLU A N 1
ATOM 697 C CA . GLU A 1 88 ? -8.513 -1.723 17.811 1.00 51.53 88 GLU A CA 1
ATOM 698 C C . GLU A 1 88 ? -8.592 -3.202 17.422 1.00 51.53 88 GLU A C 1
ATOM 700 O O . GLU A 1 88 ? -9.417 -3.635 16.619 1.00 51.53 88 GLU A O 1
ATOM 705 N N . LEU A 1 89 ? -7.636 -3.992 17.924 1.00 51.69 89 LEU A N 1
ATOM 706 C CA . LEU A 1 89 ? -7.844 -5.432 17.990 1.00 51.69 89 LEU A CA 1
ATOM 707 C C . LEU A 1 89 ? -9.008 -5.607 18.955 1.00 51.69 89 LEU A C 1
ATOM 709 O O . LEU A 1 89 ? -8.817 -5.491 20.165 1.00 51.69 89 LEU A O 1
ATOM 713 N N . GLY A 1 90 ? -10.203 -5.867 18.423 1.00 56.09 90 GLY A N 1
ATOM 714 C CA . GLY A 1 90 ? -11.259 -6.477 19.221 1.00 56.09 90 GLY A CA 1
ATOM 715 C C . GLY A 1 90 ? -10.659 -7.642 20.023 1.00 56.09 90 GLY A C 1
ATOM 716 O O . GLY A 1 90 ? -9.692 -8.257 19.550 1.00 56.09 90 GLY A O 1
ATOM 717 N N . PRO A 1 91 ? -11.152 -7.893 21.248 1.00 56.91 91 PRO A N 1
ATOM 718 C CA . PRO A 1 91 ? -10.500 -8.774 22.209 1.00 56.91 91 PRO A CA 1
ATOM 719 C C . PRO A 1 91 ? -10.079 -10.074 21.526 1.00 56.91 91 PRO A C 1
ATOM 721 O O . PRO A 1 91 ? -10.891 -10.743 20.882 1.00 56.91 91 PRO A O 1
ATOM 724 N N . LYS A 1 92 ? -8.778 -10.386 21.602 1.00 59.81 92 LYS A N 1
ATOM 725 C CA . LYS A 1 92 ? -8.253 -11.660 21.113 1.00 59.81 92 LYS A CA 1
ATOM 726 C C . LYS A 1 92 ? -9.044 -12.740 21.836 1.00 59.81 92 LYS A C 1
ATOM 728 O O . LYS A 1 92 ? -8.928 -12.841 23.052 1.00 59.81 92 LYS A O 1
ATOM 733 N N . ARG A 1 93 ? -9.852 -13.510 21.106 1.00 59.91 93 ARG A N 1
ATOM 734 C CA . ARG A 1 93 ? -10.487 -14.703 21.666 1.00 59.91 93 ARG A CA 1
ATOM 735 C C . ARG A 1 93 ? -9.351 -15.632 22.076 1.00 59.91 93 ARG A C 1
ATOM 737 O O . ARG A 1 93 ? -8.645 -16.160 21.216 1.00 59.91 93 ARG A O 1
ATOM 744 N N . ASN A 1 94 ? -9.091 -15.716 23.375 1.00 65.12 94 ASN A N 1
ATOM 745 C CA . ASN A 1 94 ? -8.163 -16.695 23.900 1.00 65.12 94 ASN A CA 1
ATOM 746 C C . ASN A 1 94 ? -8.869 -18.039 23.790 1.00 65.12 94 ASN A C 1
ATOM 748 O O . ASN A 1 94 ? -9.986 -18.180 24.264 1.00 65.12 94 ASN A O 1
ATOM 752 N N . ILE A 1 95 ? -8.213 -19.026 23.183 1.00 65.50 95 ILE A N 1
ATOM 753 C CA . ILE A 1 95 ? -8.748 -20.393 23.059 1.00 65.50 95 ILE A CA 1
ATOM 754 C C . ILE A 1 95 ? -9.135 -20.952 24.441 1.00 65.50 95 ILE A C 1
ATOM 756 O O . ILE A 1 95 ? -10.054 -21.746 24.544 1.00 65.50 95 ILE A O 1
ATOM 760 N N . LEU A 1 96 ? -8.481 -20.482 25.511 1.00 63.69 96 LEU A N 1
ATOM 761 C CA . LEU A 1 96 ? -8.806 -20.808 26.902 1.00 63.69 96 LEU A CA 1
ATOM 762 C C . LEU A 1 96 ? -10.222 -20.379 27.332 1.00 63.69 96 LEU A C 1
ATOM 764 O O . LEU A 1 96 ? -10.821 -21.102 28.116 1.00 63.69 96 LEU A O 1
ATOM 768 N N . ASP A 1 97 ? -10.767 -19.278 26.798 1.00 61.34 97 ASP A N 1
ATOM 769 C CA . ASP A 1 97 ? -12.153 -18.852 27.076 1.00 61.34 97 ASP A CA 1
ATOM 770 C C . ASP A 1 97 ? -13.182 -19.778 26.401 1.00 61.34 97 ASP A C 1
ATOM 772 O O . ASP A 1 97 ? -14.329 -19.838 26.823 1.00 61.34 97 ASP A O 1
ATOM 776 N N . GLU A 1 98 ? -12.785 -20.511 25.355 1.00 59.84 98 GLU A N 1
ATOM 777 C CA . GLU A 1 98 ? -13.664 -21.418 24.602 1.00 59.84 98 GLU A CA 1
ATOM 778 C C . GLU A 1 98 ? -13.758 -22.807 25.263 1.00 59.84 98 GLU A C 1
ATOM 780 O O . GLU A 1 98 ? -14.723 -23.534 25.046 1.00 59.84 98 GLU A O 1
ATOM 785 N N . VAL A 1 99 ? -12.781 -23.188 26.100 1.00 61.09 99 VAL A N 1
ATOM 786 C CA . VAL A 1 99 ? -12.768 -24.500 26.780 1.00 61.09 99 VAL A CA 1
ATOM 787 C C . VAL A 1 99 ? -13.703 -24.530 27.994 1.00 61.09 99 VAL A C 1
ATOM 789 O O . VAL A 1 99 ? -14.212 -25.595 28.337 1.00 61.09 99 VAL A O 1
ATOM 792 N N . ASP A 1 100 ? -13.973 -23.379 28.614 1.00 57.94 100 ASP A N 1
ATOM 793 C CA . ASP A 1 100 ? -14.853 -23.279 29.790 1.00 57.94 100 ASP A CA 1
ATOM 794 C C . ASP A 1 100 ? -16.344 -23.4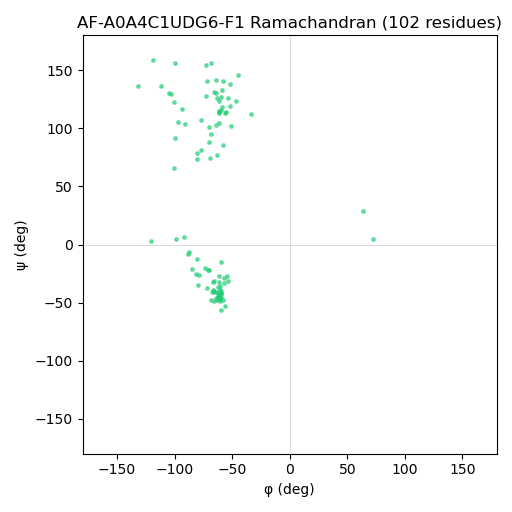56 29.423 1.00 57.94 100 ASP A C 1
ATOM 796 O O . ASP A 1 100 ? -17.163 -23.842 30.250 1.00 57.94 100 ASP A O 1
ATOM 800 N N . GLU A 1 101 ? -16.707 -23.252 28.150 1.00 60.25 101 GLU A N 1
ATOM 801 C CA . GLU A 1 101 ? -18.094 -23.336 27.665 1.00 60.25 101 GLU A CA 1
ATOM 802 C C . GLU A 1 101 ? -18.567 -24.784 27.402 1.00 60.25 101 GLU A C 1
ATOM 804 O O . GLU A 1 101 ? -19.764 -25.036 27.260 1.00 60.25 101 GLU A O 1
ATOM 809 N N . PHE A 1 102 ? -17.647 -25.759 27.388 1.00 60.62 102 PHE A N 1
ATOM 810 C CA . PHE A 1 102 ? -17.950 -27.188 27.206 1.00 60.62 102 PHE A CA 1
ATOM 811 C C . PHE A 1 102 ? -17.997 -27.988 28.519 1.00 60.62 102 PHE A C 1
ATOM 813 O O . PHE A 1 102 ? -18.166 -29.209 28.485 1.00 60.62 102 PHE A O 1
ATOM 820 N N . ALA A 1 103 ? -17.861 -27.326 29.670 1.00 55.50 103 ALA A N 1
ATOM 821 C CA . ALA A 1 103 ? -17.978 -27.938 30.989 1.00 55.50 103 ALA A CA 1
ATOM 822 C C . ALA A 1 103 ? -19.362 -27.663 31.613 1.00 55.50 103 ALA A C 1
ATOM 824 O O . ALA A 1 103 ? -19.467 -26.981 32.630 1.00 55.50 103 ALA A O 1
ATOM 825 N N . PHE A 1 104 ? -20.425 -28.205 31.006 1.00 49.66 104 PHE A N 1
ATOM 826 C CA . PHE A 1 104 ? -21.760 -28.306 31.614 1.00 49.66 104 PHE A CA 1
ATOM 827 C C . PHE A 1 104 ? -22.256 -29.752 31.601 1.00 49.66 104 PHE A C 1
ATOM 829 O O . PHE A 1 104 ? -22.154 -30.404 30.537 1.00 49.66 104 PHE A O 1
#

Solvent-accessible surface area (backbone atoms only — not comparable to full-atom values): 6965 Å² total; per-residue (Å²): 136,87,79,78,84,76,88,72,85,69,82,70,78,84,66,77,80,78,78,77,80,79,78,76,77,56,84,68,55,55,60,52,54,53,50,44,39,52,49,41,60,71,68,48,64,86,89,50,94,48,48,61,69,54,43,44,41,52,34,11,55,79,67,75,46,56,46,68,60,41,53,52,52,48,66,77,65,63,75,91,72,87,84,80,53,68,77,76,69,67,80,77,82,51,70,73,69,61,59,65,75,72,74,123

Sequence (104 aa):
MDSEPGSSTKKGILSPPKKSQRTAMSVSEKPMIMNIYKYAYKNWPKNQYWSLSDCDKNAAELLGISAVKFRRILKENRTGEEFTSSHELGPKRNILDEVDEFAF

Mean predicted aligned error: 15.53 Å

Organism: Eumeta variegata (NCBI:txid151549)

Nearest PDB structures (foldseek):
  7pik-assembly1_A  TM=4.382E-01  e=4.850E+00  Escherichia coli
  7pik-assembly1_B  TM=3.928E-01  e=5.487E+00  Escherichia coli
  7pik-assembly1_C  TM=4.173E-01  e=6.207E+00  Escherichia coli
  2lfh-assembly1_A  TM=3.162E-01  e=6.602E+00  Homo sapiens